Protein AF-A0A7D5MUC8-F1 (afdb_monomer_lite)

pLDDT: mean 91.27, std 11.38, range [39.09, 98.5]

Secondary structure (DSSP, 8-state):
--HHHHHHHHHTT-HHHHHHHHTT--SHHHHHHHHHHHHHHHHHHHHHHHHHHTT--GGGS-HHHHHHHHHHHHHTT-HH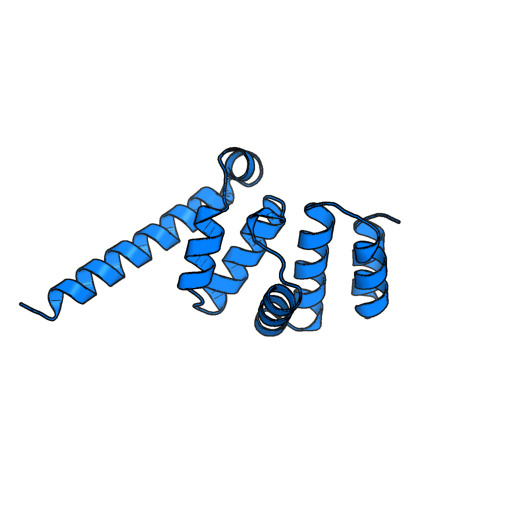HHHHHHHT--HHHHHH-TTHHHHHHHHHHHHHHHHHHHHTT--

Structure (mmCIF, N/CA/C/O backbone):
data_AF-A0A7D5MUC8-F1
#
_entry.id   AF-A0A7D5MUC8-F1
#
loop_
_atom_site.group_PDB
_atom_site.id
_atom_site.type_symbol
_atom_site.label_atom_id
_atom_site.label_alt_id
_atom_site.label_comp_id
_atom_site.label_asym_id
_atom_site.label_entity_id
_atom_site.label_seq_id
_atom_site.pdbx_PDB_ins_code
_atom_site.Cartn_x
_atom_site.Cartn_y
_atom_site.Cartn_z
_atom_site.occupancy
_atom_site.B_iso_or_equiv
_atom_site.auth_seq_id
_atom_site.auth_comp_id
_atom_site.auth_asym_id
_atom_site.auth_atom_id
_atom_site.pdbx_PDB_model_num
ATOM 1 N N . MET A 1 1 ? 21.892 -0.389 -6.132 1.00 64.94 1 MET A N 1
ATOM 2 C CA . MET A 1 1 ? 20.489 -0.230 -6.548 1.00 64.94 1 MET A CA 1
ATOM 3 C C . MET A 1 1 ? 19.711 0.190 -5.333 1.00 64.94 1 MET A C 1
ATOM 5 O O . MET A 1 1 ? 19.847 -0.452 -4.298 1.00 64.94 1 MET A O 1
ATOM 9 N N . ASP A 1 2 ? 18.970 1.276 -5.459 1.00 89.12 2 ASP A N 1
ATOM 10 C CA . ASP A 1 2 ? 18.101 1.800 -4.414 1.00 89.12 2 ASP A CA 1
ATOM 11 C C . ASP A 1 2 ? 16.636 1.797 -4.883 1.00 89.12 2 ASP A C 1
ATOM 13 O O . ASP A 1 2 ? 16.293 1.279 -5.950 1.00 89.12 2 ASP A O 1
ATOM 17 N N . VAL A 1 3 ? 15.750 2.350 -4.059 1.00 93.44 3 VAL A N 1
ATOM 18 C CA . VAL A 1 3 ? 14.325 2.464 -4.383 1.00 93.44 3 VAL A CA 1
ATOM 19 C C . VAL A 1 3 ? 14.086 3.408 -5.575 1.00 93.44 3 VAL A C 1
ATOM 21 O O . VAL A 1 3 ? 13.181 3.167 -6.376 1.00 93.44 3 VAL A O 1
ATOM 24 N N . ALA A 1 4 ? 14.910 4.445 -5.753 1.00 94.00 4 ALA A N 1
ATOM 25 C CA . ALA A 1 4 ? 14.763 5.402 -6.850 1.00 94.00 4 ALA A CA 1
ATOM 26 C C . ALA A 1 4 ? 15.038 4.746 -8.214 1.00 94.00 4 ALA A C 1
ATOM 28 O O . ALA A 1 4 ? 14.273 4.935 -9.164 1.00 94.00 4 ALA A O 1
ATOM 29 N N . ASP A 1 5 ? 16.061 3.892 -8.293 1.00 93.69 5 ASP A N 1
ATOM 30 C CA . ASP A 1 5 ? 16.363 3.088 -9.480 1.00 93.69 5 ASP A CA 1
ATOM 31 C C . ASP A 1 5 ? 15.185 2.202 -9.912 1.00 93.69 5 ASP A C 1
ATOM 33 O O . ASP A 1 5 ? 15.030 1.918 -11.105 1.00 93.69 5 ASP A O 1
ATOM 37 N N . ALA A 1 6 ? 14.381 1.709 -8.966 1.00 96.00 6 ALA A N 1
ATOM 38 C CA . ALA A 1 6 ? 13.204 0.902 -9.272 1.00 96.00 6 ALA A CA 1
ATOM 39 C C . ALA A 1 6 ? 12.086 1.751 -9.887 1.00 96.00 6 ALA A C 1
ATOM 41 O O . ALA A 1 6 ? 11.517 1.362 -10.909 1.00 96.00 6 ALA A O 1
ATOM 42 N N . PHE A 1 7 ? 11.831 2.943 -9.342 1.00 95.75 7 PHE A N 1
ATOM 43 C CA . PHE A 1 7 ? 10.876 3.878 -9.936 1.00 95.75 7 PHE A CA 1
ATOM 44 C C . PHE A 1 7 ? 11.287 4.294 -11.351 1.00 95.75 7 PHE A C 1
ATOM 46 O O . PHE A 1 7 ? 10.451 4.277 -12.249 1.00 95.75 7 PHE A O 1
ATOM 53 N N . ILE A 1 8 ? 12.571 4.570 -11.605 1.00 96.38 8 ILE A N 1
ATOM 54 C CA . ILE A 1 8 ? 13.051 4.910 -12.957 1.00 96.38 8 ILE A CA 1
ATOM 55 C C . ILE A 1 8 ? 12.782 3.770 -13.953 1.00 96.38 8 ILE A C 1
ATOM 57 O O . ILE A 1 8 ? 12.378 4.031 -15.087 1.00 96.38 8 ILE A O 1
ATOM 61 N N . LYS A 1 9 ? 12.992 2.507 -13.553 1.00 95.50 9 LYS A N 1
ATOM 62 C CA . LYS A 1 9 ? 12.668 1.342 -14.399 1.00 95.50 9 LYS A CA 1
ATOM 63 C C . LYS A 1 9 ? 11.162 1.229 -14.644 1.00 95.50 9 LYS A C 1
ATOM 65 O O . LYS A 1 9 ? 10.752 1.054 -15.789 1.00 95.50 9 LYS A O 1
ATOM 70 N N . SER A 1 10 ? 10.353 1.425 -13.601 1.00 96.12 10 SER A N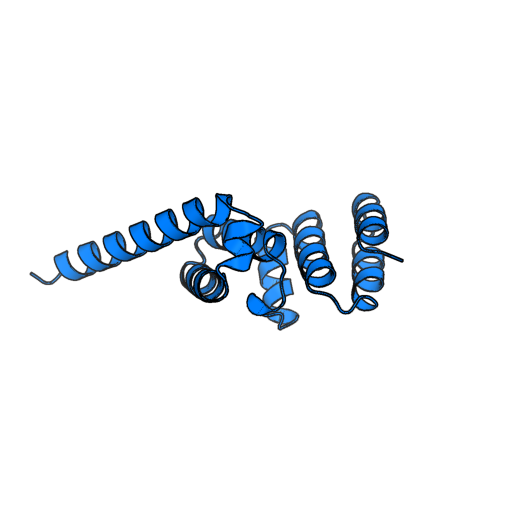 1
ATOM 71 C CA . SER A 1 10 ? 8.891 1.429 -13.701 1.00 96.12 10 SER A CA 1
ATOM 72 C C . SER A 1 10 ? 8.387 2.481 -14.696 1.00 96.12 10 SER A C 1
ATOM 74 O O . SER A 1 10 ? 7.602 2.146 -15.580 1.00 96.12 10 SER A O 1
ATOM 76 N N . GLN A 1 11 ? 8.910 3.713 -14.633 1.00 95.50 11 GLN A N 1
ATOM 77 C CA . GLN A 1 11 ? 8.533 4.812 -15.536 1.00 95.50 11 GLN A CA 1
ATOM 78 C C . GLN A 1 11 ? 8.862 4.531 -17.009 1.00 95.50 11 GLN A C 1
ATOM 80 O O . GLN A 1 11 ? 8.256 5.117 -17.902 1.00 95.50 11 GLN A O 1
ATOM 85 N N . LYS A 1 12 ? 9.823 3.640 -17.283 1.00 95.50 12 LYS A N 1
ATOM 86 C CA . LYS A 1 12 ? 10.158 3.185 -18.642 1.00 95.50 12 LYS A CA 1
ATOM 87 C C . LYS A 1 12 ? 9.241 2.064 -19.144 1.00 95.50 12 LYS A C 1
ATOM 89 O O . LYS A 1 12 ? 9.485 1.530 -20.221 1.00 95.50 12 LYS A O 1
ATOM 94 N N . GLY A 1 13 ? 8.217 1.693 -18.377 1.00 94.25 13 GLY A N 1
ATOM 95 C CA . GLY A 1 13 ? 7.313 0.590 -18.693 1.00 94.25 13 GLY A CA 1
ATOM 96 C C . GLY A 1 13 ? 7.791 -0.773 -18.182 1.00 94.25 13 GLY A C 1
ATOM 97 O O . GLY A 1 13 ? 7.093 -1.765 -18.369 1.00 94.25 13 GLY A O 1
ATOM 98 N N . ASP A 1 14 ? 8.947 -0.852 -17.513 1.00 96.19 14 ASP A N 1
ATOM 99 C CA . ASP A 1 14 ? 9.540 -2.127 -17.100 1.00 96.19 14 ASP A CA 1
ATOM 100 C C . ASP A 1 14 ? 9.230 -2.462 -15.634 1.00 96.19 14 ASP A C 1
ATOM 102 O O . ASP A 1 14 ? 10.071 -2.349 -14.732 1.00 96.19 14 ASP A O 1
ATOM 106 N N . LYS A 1 15 ? 7.985 -2.893 -15.395 1.00 97.00 15 LYS A N 1
ATOM 107 C CA . LYS A 1 15 ? 7.518 -3.362 -14.081 1.00 97.00 15 LYS A CA 1
ATOM 108 C C . LYS A 1 15 ? 8.372 -4.513 -13.546 1.00 97.00 15 LYS A C 1
ATOM 110 O O . LYS A 1 15 ? 8.704 -4.535 -12.364 1.00 97.00 15 LYS A O 1
ATOM 115 N N . SER A 1 16 ? 8.736 -5.475 -14.398 1.00 96.94 16 SER A N 1
ATOM 116 C CA . SER A 1 16 ? 9.461 -6.671 -13.957 1.00 96.94 16 SER A CA 1
ATOM 117 C C . SER A 1 16 ? 10.860 -6.321 -13.462 1.00 96.94 16 SER A C 1
ATOM 119 O O . SER A 1 16 ? 11.265 -6.794 -12.401 1.00 96.94 16 SER A O 1
ATOM 121 N N . ALA A 1 17 ? 11.602 -5.485 -14.192 1.00 96.44 17 ALA A N 1
ATOM 122 C CA . ALA A 1 17 ? 12.928 -5.068 -13.760 1.00 96.44 17 ALA A CA 1
ATOM 123 C C . ALA A 1 17 ? 12.871 -4.160 -12.524 1.00 96.44 17 ALA A C 1
ATOM 125 O O . ALA A 1 17 ? 13.774 -4.213 -11.686 1.00 96.44 17 ALA A O 1
ATOM 126 N N . ALA A 1 18 ? 11.812 -3.357 -12.379 1.00 97.06 18 ALA A N 1
ATOM 127 C CA . ALA A 1 18 ? 11.577 -2.562 -11.181 1.00 97.06 18 ALA A CA 1
ATOM 128 C C . ALA A 1 18 ? 11.357 -3.441 -9.937 1.00 97.06 18 ALA A C 1
ATOM 130 O O . ALA A 1 18 ? 12.061 -3.276 -8.940 1.00 97.06 18 ALA A O 1
ATOM 131 N N . LEU A 1 19 ? 10.452 -4.424 -10.009 1.00 96.69 19 LEU A N 1
ATOM 132 C CA . LEU A 1 19 ? 10.187 -5.346 -8.899 1.00 96.69 19 LEU A CA 1
ATOM 133 C C . LEU A 1 19 ? 11.401 -6.222 -8.570 1.00 96.69 19 LEU A C 1
ATOM 135 O O . LEU A 1 19 ? 11.712 -6.410 -7.396 1.00 96.69 19 LEU A O 1
ATOM 139 N N . ASN A 1 20 ? 12.142 -6.685 -9.580 1.00 95.38 20 ASN A N 1
ATOM 140 C CA . ASN A 1 20 ? 13.381 -7.437 -9.364 1.00 95.38 20 ASN A CA 1
ATOM 141 C C . ASN A 1 20 ? 14.447 -6.608 -8.634 1.00 95.38 20 ASN A C 1
ATOM 143 O O . ASN A 1 20 ? 15.168 -7.149 -7.798 1.00 95.38 20 ASN A O 1
ATOM 147 N N . ALA A 1 21 ? 14.540 -5.304 -8.916 1.00 95.31 21 ALA A N 1
ATOM 148 C CA . ALA A 1 21 ? 15.452 -4.416 -8.201 1.00 95.31 21 ALA A CA 1
ATOM 149 C C . ALA A 1 21 ? 15.047 -4.250 -6.725 1.00 95.31 21 ALA A C 1
ATOM 151 O O . ALA A 1 21 ? 15.911 -4.285 -5.851 1.00 95.31 21 ALA A O 1
ATOM 152 N N . LEU A 1 22 ? 13.745 -4.125 -6.442 1.00 96.25 22 LEU A N 1
ATOM 153 C CA . LEU A 1 22 ? 13.228 -4.000 -5.073 1.00 96.25 22 LEU A CA 1
ATOM 154 C C . LEU A 1 22 ? 13.322 -5.302 -4.275 1.00 96.25 22 LEU A C 1
ATOM 156 O O . LEU A 1 22 ? 13.566 -5.250 -3.075 1.00 96.25 22 LEU A O 1
ATOM 160 N N . ALA A 1 23 ? 13.199 -6.463 -4.921 1.00 93.31 23 ALA A N 1
ATOM 161 C CA . ALA A 1 23 ? 13.298 -7.766 -4.261 1.00 93.31 23 ALA A CA 1
ATOM 162 C C . ALA A 1 23 ? 14.661 -8.009 -3.582 1.00 93.31 23 ALA A C 1
ATOM 164 O O . ALA A 1 23 ? 14.765 -8.850 -2.693 1.00 93.31 23 ALA A O 1
ATOM 165 N N . GLN A 1 24 ? 15.703 -7.272 -3.980 1.00 92.12 24 GLN A N 1
ATOM 166 C CA . GLN A 1 24 ? 17.030 -7.335 -3.361 1.00 92.12 24 GLN A CA 1
ATOM 167 C C . GLN A 1 24 ? 17.176 -6.406 -2.141 1.00 92.12 24 GLN A C 1
ATOM 169 O O . GLN A 1 24 ? 18.207 -6.432 -1.470 1.00 92.12 24 GLN A O 1
ATOM 174 N N . ILE A 1 25 ? 16.169 -5.573 -1.853 1.00 94.50 25 ILE A N 1
ATOM 175 C CA . ILE A 1 25 ? 16.180 -4.582 -0.775 1.00 94.50 25 ILE A CA 1
ATOM 176 C C . ILE A 1 25 ? 15.189 -5.022 0.307 1.00 94.50 25 ILE A C 1
ATOM 178 O O . ILE A 1 25 ? 13.976 -4.879 0.174 1.00 94.50 25 ILE A O 1
ATOM 182 N N . TYR A 1 26 ? 15.710 -5.529 1.423 1.00 92.00 26 TYR A N 1
ATOM 183 C CA . TYR A 1 26 ? 14.896 -5.983 2.553 1.00 92.00 26 TYR A CA 1
ATOM 184 C C . TYR A 1 26 ? 14.513 -4.819 3.480 1.00 92.00 26 TYR A C 1
ATOM 186 O O . TYR A 1 26 ? 14.971 -4.741 4.619 1.00 92.00 26 TYR A O 1
ATOM 194 N N . SER A 1 27 ? 13.675 -3.898 2.999 1.00 95.56 27 SER A N 1
ATOM 195 C CA . SER A 1 27 ? 13.177 -2.761 3.786 1.00 95.56 27 SER A CA 1
ATOM 196 C C . SER A 1 27 ? 11.670 -2.562 3.636 1.00 95.56 27 SER A C 1
ATOM 198 O O . SER A 1 27 ? 11.050 -3.017 2.675 1.00 95.56 27 SER A O 1
ATOM 200 N N . SER A 1 28 ? 11.068 -1.855 4.595 1.00 96.44 28 SER A N 1
ATOM 201 C CA . SER A 1 28 ? 9.663 -1.451 4.514 1.00 96.44 28 SER A CA 1
ATOM 202 C C . SER A 1 28 ? 9.400 -0.525 3.326 1.00 96.44 28 SER A C 1
ATOM 204 O O . SER A 1 28 ? 8.462 -0.755 2.569 1.00 96.44 28 SER A O 1
ATOM 206 N N . SER A 1 29 ? 10.300 0.430 3.081 1.00 96.31 29 SER A N 1
ATOM 207 C CA . SER A 1 29 ? 10.230 1.341 1.934 1.00 96.31 29 SER A CA 1
ATOM 208 C C . SER A 1 29 ? 10.291 0.633 0.580 1.00 96.31 29 SER A C 1
ATOM 210 O O . SER A 1 29 ? 9.607 1.040 -0.356 1.00 96.31 29 SER A O 1
ATOM 212 N N . ALA A 1 30 ? 11.050 -0.461 0.459 1.00 97.50 30 ALA A N 1
ATOM 213 C CA . ALA A 1 30 ? 11.093 -1.246 -0.771 1.00 97.50 30 ALA A CA 1
ATOM 214 C C . ALA A 1 30 ? 9.764 -1.966 -1.036 1.00 97.50 30 ALA A C 1
ATOM 216 O O . ALA A 1 30 ? 9.302 -1.999 -2.176 1.00 97.50 30 ALA A O 1
ATOM 217 N N . ARG A 1 31 ? 9.106 -2.486 0.009 1.00 97.94 31 ARG A N 1
ATOM 218 C CA . ARG A 1 31 ? 7.768 -3.088 -0.115 1.00 97.94 31 ARG A CA 1
ATOM 219 C C . ARG A 1 31 ? 6.706 -2.044 -0.463 1.00 97.94 31 ARG A C 1
ATOM 221 O O . ARG A 1 31 ? 5.882 -2.296 -1.339 1.00 97.94 31 ARG A O 1
ATOM 228 N N . SER A 1 32 ? 6.762 -0.865 0.160 1.00 98.19 32 SER A N 1
ATOM 229 C CA . SER A 1 32 ? 5.884 0.265 -0.169 1.00 98.19 32 SER A CA 1
ATOM 230 C C . SER A 1 32 ? 6.051 0.701 -1.625 1.00 98.19 32 SER A C 1
ATOM 232 O O . SER A 1 32 ? 5.067 0.843 -2.348 1.00 98.19 32 SER A O 1
ATOM 234 N N . ALA A 1 33 ? 7.296 0.833 -2.090 1.00 98.06 33 ALA A N 1
ATOM 235 C CA . ALA A 1 33 ? 7.587 1.167 -3.478 1.00 98.06 33 ALA A CA 1
ATOM 236 C C . ALA A 1 33 ? 7.089 0.090 -4.449 1.00 98.06 33 ALA A C 1
ATOM 238 O O . ALA A 1 33 ? 6.541 0.423 -5.495 1.00 98.06 33 ALA A O 1
ATOM 239 N N . ALA A 1 34 ? 7.223 -1.193 -4.101 1.00 98.19 34 ALA A N 1
ATOM 240 C CA . ALA A 1 34 ? 6.720 -2.284 -4.928 1.00 98.19 34 ALA A CA 1
ATOM 241 C C . ALA A 1 34 ? 5.196 -2.199 -5.096 1.00 98.19 34 ALA A C 1
ATOM 243 O O . ALA A 1 34 ? 4.713 -2.283 -6.222 1.00 98.19 34 ALA A O 1
ATOM 244 N N . LEU A 1 35 ? 4.454 -1.927 -4.014 1.00 98.50 35 LEU A N 1
ATOM 245 C CA . LEU A 1 35 ? 3.006 -1.704 -4.070 1.00 98.50 35 LEU A CA 1
ATOM 246 C C . LEU A 1 35 ? 2.637 -0.535 -5.000 1.00 98.50 35 LEU A C 1
ATOM 248 O O . LEU A 1 35 ? 1.765 -0.683 -5.852 1.00 98.50 35 LEU A O 1
ATOM 252 N N . MET A 1 36 ? 3.315 0.609 -4.867 1.00 98.44 36 MET A N 1
ATOM 253 C CA . MET A 1 36 ? 3.069 1.792 -5.706 1.00 98.44 36 MET A CA 1
ATOM 254 C C . MET A 1 36 ? 3.411 1.546 -7.181 1.00 98.44 36 MET A C 1
ATOM 256 O O . MET A 1 36 ? 2.718 2.027 -8.073 1.00 98.44 36 MET A O 1
ATOM 260 N N . ILE A 1 37 ? 4.473 0.785 -7.455 1.00 98.44 37 ILE A N 1
ATOM 261 C CA . ILE A 1 37 ? 4.862 0.409 -8.818 1.00 98.44 37 ILE A CA 1
ATOM 262 C C . ILE A 1 37 ? 3.828 -0.530 -9.432 1.00 98.44 37 ILE A C 1
ATOM 264 O O . ILE A 1 37 ? 3.467 -0.353 -10.590 1.00 98.44 37 ILE A O 1
ATOM 268 N N . VAL A 1 38 ? 3.319 -1.505 -8.681 1.00 98.50 38 VAL A N 1
ATOM 269 C CA . VAL A 1 38 ? 2.259 -2.379 -9.195 1.00 98.50 38 VAL A CA 1
ATOM 270 C C . VAL A 1 38 ? 0.988 -1.577 -9.459 1.00 98.50 38 VAL A C 1
ATOM 272 O O . VAL A 1 38 ? 0.413 -1.729 -10.530 1.00 98.50 38 VAL A O 1
ATOM 275 N N . ASP A 1 39 ? 0.598 -0.667 -8.563 1.00 98.44 39 ASP A N 1
ATOM 276 C CA . ASP A 1 39 ? -0.540 0.238 -8.790 1.00 98.44 39 ASP A CA 1
ATOM 277 C C . ASP A 1 39 ? -0.377 1.086 -10.051 1.00 98.44 39 ASP A C 1
ATOM 279 O O . ASP A 1 39 ? -1.302 1.180 -10.853 1.00 98.44 39 ASP A O 1
ATOM 283 N N . HIS A 1 40 ? 0.820 1.622 -10.292 1.00 97.94 40 HIS A N 1
ATOM 284 C CA . HIS A 1 40 ? 1.097 2.393 -11.500 1.00 97.94 40 HIS A CA 1
ATOM 285 C C . HIS A 1 40 ? 0.850 1.596 -12.795 1.00 97.94 40 HIS A C 1
ATOM 287 O O . HIS A 1 40 ? 0.414 2.168 -13.793 1.00 97.94 40 HIS A O 1
ATOM 293 N N . HIS A 1 41 ? 1.120 0.287 -12.791 1.00 98.19 41 HIS A N 1
ATOM 294 C CA . HIS A 1 41 ? 1.021 -0.569 -13.981 1.00 98.19 41 HIS A CA 1
ATOM 295 C C . HIS A 1 41 ? -0.305 -1.322 -14.105 1.00 98.19 41 HIS A C 1
ATOM 297 O O . HIS A 1 41 ? -0.751 -1.598 -15.215 1.00 98.19 41 HIS A O 1
ATOM 303 N N . GLU A 1 42 ? -0.913 -1.699 -12.984 1.00 97.81 42 GLU A N 1
ATOM 304 C CA . GLU A 1 42 ? -2.071 -2.602 -12.927 1.00 97.81 42 GLU A CA 1
ATOM 305 C C . GLU A 1 42 ? -3.311 -1.947 -12.301 1.00 97.81 42 GLU A C 1
ATOM 307 O O . GLU A 1 42 ? -4.386 -2.549 -12.253 1.00 97.81 42 GLU A O 1
ATOM 312 N N . GLY A 1 43 ? -3.180 -0.705 -11.833 1.00 97.75 43 GLY A N 1
ATOM 313 C CA . GLY A 1 43 ? -4.215 0.024 -11.114 1.00 97.75 43 GLY A CA 1
ATOM 314 C C . GLY A 1 43 ? -4.471 -0.519 -9.705 1.00 97.75 43 GLY A C 1
ATOM 315 O O . GLY A 1 43 ? -3.907 -1.526 -9.271 1.00 97.75 43 GLY A O 1
ATOM 316 N N . ALA A 1 44 ? -5.399 0.137 -9.004 1.00 97.75 44 ALA A N 1
ATOM 317 C CA . ALA A 1 44 ? -5.689 -0.138 -7.597 1.00 97.75 44 ALA A CA 1
ATOM 318 C C . ALA A 1 44 ? -6.076 -1.597 -7.325 1.00 97.75 44 ALA A C 1
ATOM 320 O O . ALA A 1 44 ? -5.621 -2.185 -6.346 1.00 97.75 44 ALA A O 1
ATOM 321 N N . GLN A 1 45 ? -6.903 -2.199 -8.186 1.00 98.12 45 GLN A N 1
ATOM 322 C CA . GLN A 1 45 ? -7.347 -3.579 -7.983 1.00 98.12 45 GLN A CA 1
ATOM 323 C C . GLN A 1 45 ? -6.182 -4.561 -8.168 1.00 98.12 45 GLN A C 1
ATOM 325 O O . GLN A 1 45 ? -5.969 -5.400 -7.296 1.00 98.12 45 GLN A O 1
ATOM 330 N N . GLY A 1 46 ? -5.375 -4.395 -9.224 1.00 98.19 46 GLY A N 1
ATOM 331 C CA . GLY A 1 46 ? -4.190 -5.225 -9.454 1.00 98.19 46 GLY A CA 1
ATOM 332 C C . GLY A 1 46 ? -3.147 -5.086 -8.343 1.00 98.19 46 GLY A C 1
ATOM 333 O O . GLY A 1 46 ? -2.591 -6.082 -7.889 1.00 98.19 46 GLY A O 1
ATOM 334 N N . ALA A 1 47 ? -2.957 -3.876 -7.812 1.00 98.31 47 ALA A N 1
ATOM 335 C CA . ALA A 1 47 ? -2.074 -3.633 -6.674 1.00 98.31 47 ALA A CA 1
ATOM 336 C C . ALA A 1 47 ? -2.509 -4.377 -5.409 1.00 98.31 47 ALA A C 1
ATOM 338 O O . ALA A 1 47 ? -1.678 -5.007 -4.754 1.00 98.31 47 ALA A O 1
ATOM 339 N N . LEU A 1 48 ? -3.801 -4.329 -5.064 1.00 98.31 48 LEU A N 1
ATOM 340 C CA . LEU A 1 48 ? -4.316 -5.047 -3.897 1.00 98.31 48 LEU A CA 1
ATOM 341 C C . LEU A 1 48 ? -4.250 -6.566 -4.088 1.00 98.31 48 LEU A C 1
ATOM 343 O O . LEU A 1 48 ? -3.908 -7.279 -3.145 1.00 98.31 48 LEU A O 1
ATOM 347 N N . ASP A 1 49 ? -4.543 -7.064 -5.289 1.00 98.12 49 ASP A N 1
ATOM 348 C CA . ASP A 1 49 ? -4.451 -8.494 -5.595 1.00 98.12 49 ASP A CA 1
ATOM 349 C C . ASP A 1 49 ? -3.003 -8.982 -5.491 1.00 98.12 49 ASP A C 1
ATOM 351 O O . ASP A 1 49 ? -2.731 -9.968 -4.804 1.00 98.12 49 ASP A O 1
ATOM 355 N N . TRP A 1 50 ? -2.057 -8.240 -6.072 1.00 97.88 50 TRP A N 1
ATOM 356 C CA . TRP A 1 50 ? -0.629 -8.512 -5.932 1.00 97.88 50 TRP A CA 1
ATOM 357 C C . TRP A 1 50 ? -0.174 -8.477 -4.472 1.00 97.88 50 TRP A C 1
ATOM 359 O O . TRP A 1 50 ? 0.515 -9.394 -4.036 1.00 97.88 50 TRP A O 1
ATOM 369 N N . PHE A 1 51 ? -0.578 -7.463 -3.703 1.00 97.62 51 PHE A N 1
ATOM 370 C CA . PHE A 1 51 ? -0.196 -7.316 -2.296 1.00 97.62 51 PHE A CA 1
ATOM 371 C C . PHE A 1 51 ? -0.634 -8.526 -1.462 1.00 97.62 51 P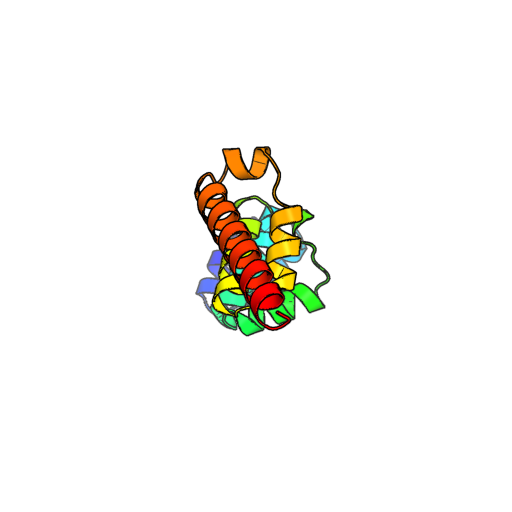HE A C 1
ATOM 373 O O . PHE A 1 51 ? 0.147 -9.067 -0.677 1.00 97.62 51 PHE A O 1
ATOM 380 N N . ASN A 1 52 ? -1.865 -8.992 -1.694 1.00 96.25 52 ASN A N 1
ATOM 381 C CA . ASN A 1 52 ? -2.416 -10.175 -1.042 1.00 96.25 52 ASN A CA 1
ATOM 382 C C . ASN A 1 52 ? -1.692 -11.460 -1.473 1.00 96.25 52 ASN A C 1
ATOM 384 O O . ASN A 1 52 ? -1.348 -12.278 -0.621 1.00 96.25 52 ASN A O 1
ATOM 388 N N . VAL A 1 53 ? -1.431 -11.641 -2.774 1.00 97.50 53 VAL A N 1
ATOM 389 C CA . VAL A 1 53 ? -0.718 -12.818 -3.309 1.00 97.50 53 VAL A CA 1
ATOM 390 C C . VAL A 1 53 ? 0.734 -12.864 -2.831 1.00 97.50 53 VAL A C 1
ATOM 392 O O . VAL A 1 53 ? 1.239 -13.936 -2.505 1.00 97.50 53 VAL A O 1
ATOM 395 N N . ALA A 1 54 ? 1.396 -11.710 -2.741 1.00 95.12 54 ALA A N 1
ATOM 396 C CA . ALA A 1 54 ? 2.750 -11.582 -2.213 1.00 95.12 54 ALA A CA 1
ATOM 397 C C . ALA A 1 54 ? 2.829 -11.861 -0.701 1.00 95.12 54 ALA A C 1
ATOM 399 O O . ALA A 1 54 ? 3.926 -12.012 -0.165 1.00 95.12 54 ALA A O 1
ATOM 400 N N . GLY A 1 55 ? 1.685 -11.932 -0.007 1.00 95.75 55 GLY A N 1
ATOM 401 C CA . GLY A 1 55 ? 1.611 -12.217 1.424 1.00 95.75 55 GLY A CA 1
ATOM 402 C C . GLY A 1 55 ? 2.183 -11.106 2.306 1.00 95.75 55 GLY A C 1
ATOM 403 O O . GLY A 1 55 ? 2.508 -11.365 3.465 1.00 95.75 55 GLY A O 1
ATOM 404 N N . ILE A 1 56 ? 2.320 -9.890 1.769 1.00 95.81 56 ILE A N 1
ATOM 405 C CA . ILE A 1 56 ? 2.856 -8.741 2.499 1.00 95.81 56 ILE A CA 1
ATOM 406 C C . ILE A 1 56 ? 1.798 -8.252 3.488 1.00 95.81 56 ILE A C 1
ATOM 408 O O . ILE A 1 56 ? 0.617 -8.134 3.162 1.00 95.81 56 ILE A O 1
ATOM 412 N N . LYS A 1 57 ? 2.215 -7.944 4.715 1.00 96.88 57 LYS A N 1
ATOM 413 C CA . LYS A 1 57 ? 1.344 -7.365 5.743 1.00 96.88 57 LYS A CA 1
ATOM 414 C C . LYS A 1 57 ? 1.499 -5.851 5.800 1.00 96.88 57 LYS A C 1
ATOM 416 O O . LYS A 1 57 ? 2.587 -5.320 5.595 1.00 96.88 57 LYS A O 1
ATOM 421 N N . ALA A 1 58 ? 0.438 -5.143 6.189 1.00 97.44 58 ALA A N 1
ATOM 422 C CA . ALA A 1 58 ? 0.483 -3.690 6.388 1.00 97.44 58 ALA A CA 1
ATOM 423 C C . ALA A 1 58 ? 1.570 -3.254 7.396 1.00 97.44 58 ALA A C 1
ATOM 425 O O . ALA A 1 58 ? 2.167 -2.194 7.246 1.00 97.44 58 ALA A O 1
ATOM 426 N N . THR A 1 59 ? 1.891 -4.096 8.385 1.00 97.56 59 THR A N 1
ATOM 427 C CA . THR A 1 59 ? 2.975 -3.868 9.360 1.00 97.56 59 THR A CA 1
ATOM 428 C C . THR A 1 59 ? 4.377 -3.887 8.748 1.00 97.56 59 THR A C 1
ATOM 430 O O . THR A 1 59 ? 5.323 -3.448 9.391 1.00 97.56 59 THR A O 1
ATOM 433 N N . GLU A 1 60 ? 4.534 -4.428 7.538 1.00 97.31 60 GLU A N 1
ATOM 434 C CA . GLU A 1 60 ? 5.813 -4.493 6.825 1.00 97.31 60 GLU A CA 1
ATOM 435 C C . GLU A 1 60 ? 6.046 -3.290 5.903 1.00 97.31 60 GLU A C 1
ATOM 437 O O . GLU A 1 60 ? 7.108 -3.204 5.284 1.00 97.31 60 GLU A O 1
ATOM 442 N N . LEU A 1 61 ? 5.070 -2.385 5.807 1.00 98.12 61 LEU A N 1
ATOM 443 C CA . LEU A 1 61 ? 5.157 -1.129 5.071 1.00 98.12 61 LEU A CA 1
ATOM 444 C C . LEU A 1 61 ? 5.634 0.006 5.983 1.00 98.12 61 LEU A C 1
ATOM 446 O O . LEU A 1 61 ? 5.495 -0.054 7.206 1.00 98.12 61 LEU A O 1
ATOM 450 N N . ASP A 1 62 ? 6.199 1.045 5.378 1.00 97.38 62 ASP A N 1
ATOM 451 C CA . ASP A 1 62 ? 6.435 2.324 6.052 1.00 97.38 62 ASP A CA 1
ATOM 452 C C . ASP A 1 62 ? 5.157 3.182 6.079 1.00 97.38 62 ASP A C 1
ATOM 454 O O . ASP A 1 62 ? 4.113 2.790 5.548 1.00 97.38 62 ASP A O 1
ATOM 458 N N . SER A 1 63 ? 5.226 4.351 6.719 1.00 97.31 63 SER A N 1
ATOM 459 C CA . SER A 1 63 ? 4.086 5.256 6.899 1.00 97.31 63 SER A CA 1
ATOM 460 C C . SER A 1 63 ? 3.409 5.622 5.573 1.00 97.31 63 SER A C 1
ATOM 462 O O . SER A 1 63 ? 2.179 5.618 5.485 1.00 97.31 63 SER A O 1
ATOM 464 N N . ASP A 1 64 ? 4.206 5.875 4.531 1.00 95.19 64 ASP A N 1
ATOM 465 C CA . ASP A 1 64 ? 3.718 6.230 3.196 1.00 95.19 64 ASP A CA 1
ATOM 466 C C . ASP A 1 64 ? 3.053 5.037 2.506 1.00 95.19 64 ASP A C 1
ATOM 468 O O . ASP A 1 64 ? 1.979 5.175 1.918 1.00 95.19 64 ASP A O 1
ATOM 472 N N . GLY A 1 65 ? 3.635 3.841 2.625 1.00 97.50 65 GLY A N 1
ATOM 473 C CA . GLY A 1 65 ? 3.027 2.613 2.122 1.00 97.50 65 GLY A CA 1
ATOM 474 C C . GLY A 1 65 ? 1.702 2.287 2.804 1.00 97.50 65 GLY A C 1
ATOM 475 O O . GLY A 1 65 ? 0.745 1.923 2.122 1.00 97.50 65 GLY A O 1
ATOM 476 N N . LYS A 1 66 ? 1.608 2.461 4.129 1.00 98.12 66 LYS A N 1
ATOM 477 C CA . LYS A 1 66 ? 0.353 2.268 4.879 1.00 98.12 66 LYS A CA 1
ATOM 478 C C . LYS A 1 66 ? -0.718 3.257 4.436 1.00 98.12 66 LYS A C 1
ATOM 480 O O . LYS A 1 66 ? -1.855 2.853 4.196 1.00 98.12 66 LYS A O 1
ATOM 485 N N . LEU A 1 67 ? -0.359 4.533 4.283 1.00 97.00 67 LEU A N 1
ATOM 486 C CA . LEU A 1 67 ? -1.260 5.557 3.756 1.00 97.00 67 LEU A CA 1
ATOM 487 C C . LEU A 1 67 ? -1.752 5.191 2.353 1.00 97.00 67 LEU A C 1
ATOM 489 O O . LEU A 1 67 ? -2.954 5.230 2.090 1.00 97.00 67 LEU A O 1
ATOM 493 N N . PHE A 1 68 ? -0.834 4.809 1.468 1.00 97.94 68 PHE A N 1
ATOM 494 C CA . PHE A 1 68 ? -1.153 4.456 0.092 1.00 97.94 68 PHE A CA 1
ATOM 495 C C . PHE A 1 68 ? -2.081 3.238 0.016 1.00 97.94 68 PHE A C 1
ATOM 497 O O . PHE A 1 68 ? -3.117 3.292 -0.652 1.00 97.94 68 PHE A O 1
ATOM 504 N N . LEU A 1 69 ? -1.759 2.171 0.755 1.00 98.25 69 LEU A N 1
ATOM 505 C CA . LEU A 1 69 ? -2.582 0.968 0.866 1.00 98.25 69 LEU A CA 1
ATOM 506 C C . LEU A 1 69 ? -3.995 1.306 1.360 1.00 98.25 69 LEU A C 1
ATOM 508 O O . LEU A 1 69 ? -4.977 0.895 0.739 1.00 98.25 69 LEU A O 1
ATOM 512 N N . LEU A 1 70 ? -4.096 2.106 2.427 1.00 97.06 70 LEU A N 1
ATOM 513 C CA . LEU A 1 70 ? -5.372 2.533 2.995 1.00 97.06 70 LEU A CA 1
ATOM 514 C C . LEU A 1 70 ? -6.201 3.325 1.976 1.00 97.06 70 LEU A C 1
ATOM 516 O O . LEU A 1 70 ? -7.393 3.069 1.822 1.00 97.06 70 LEU A O 1
ATOM 520 N N . MET A 1 71 ? -5.584 4.241 1.224 1.00 96.00 71 MET A N 1
ATOM 521 C CA . MET A 1 71 ? -6.275 4.987 0.168 1.00 96.00 71 MET A CA 1
ATOM 522 C C . MET A 1 71 ? -6.865 4.060 -0.900 1.00 96.00 71 MET A C 1
ATOM 524 O O . MET A 1 71 ? -8.038 4.215 -1.236 1.00 96.00 71 MET A O 1
ATOM 528 N N . ARG A 1 72 ? -6.094 3.083 -1.400 1.00 97.88 72 ARG A N 1
ATOM 529 C CA . ARG A 1 72 ? -6.576 2.131 -2.420 1.00 97.88 72 ARG A CA 1
ATOM 530 C C . ARG A 1 72 ? -7.695 1.237 -1.887 1.00 97.88 72 ARG A C 1
ATOM 532 O O . ARG A 1 72 ? -8.680 0.985 -2.578 1.00 97.88 72 ARG A O 1
ATOM 539 N N . GLN A 1 73 ? -7.576 0.776 -0.643 1.00 97.06 73 GLN A N 1
ATOM 540 C CA . GLN A 1 73 ? -8.616 -0.025 0.002 1.00 97.06 73 GLN A CA 1
ATOM 541 C C . GLN A 1 73 ? -9.917 0.765 0.158 1.00 97.06 73 GLN A C 1
ATOM 543 O O . GLN A 1 73 ? -10.983 0.227 -0.128 1.00 97.06 73 GLN A O 1
ATOM 548 N N . LEU A 1 74 ? -9.845 2.034 0.569 1.00 94.56 74 LEU A N 1
ATOM 549 C CA . LEU A 1 74 ? -11.022 2.895 0.693 1.00 94.56 74 LEU A CA 1
ATOM 550 C C . LEU A 1 74 ? -11.638 3.232 -0.673 1.00 94.56 74 LEU A C 1
ATOM 552 O O . LEU A 1 74 ? -12.859 3.181 -0.805 1.00 94.56 74 LEU A O 1
ATOM 556 N N . GLU A 1 75 ? -10.819 3.511 -1.691 1.00 95.12 75 GLU A N 1
ATOM 557 C CA . GLU A 1 75 ? -11.266 3.734 -3.076 1.00 95.12 75 GLU A CA 1
ATOM 558 C C . GLU A 1 75 ? -12.070 2.544 -3.619 1.00 95.12 75 GLU A C 1
ATOM 560 O O . GLU A 1 75 ? -13.103 2.726 -4.259 1.00 95.12 75 GLU A O 1
ATOM 565 N N . LEU A 1 76 ? -11.640 1.321 -3.297 1.00 96.19 76 LEU A N 1
ATOM 566 C CA . LEU A 1 76 ? -12.288 0.076 -3.716 1.00 96.19 76 LEU A CA 1
ATOM 567 C C . LEU A 1 76 ? -13.282 -0.484 -2.682 1.00 96.19 76 LEU A C 1
ATOM 569 O O . LEU A 1 76 ? -13.663 -1.654 -2.766 1.00 96.19 76 LEU A O 1
ATOM 573 N N . ALA A 1 77 ? -13.687 0.320 -1.691 1.00 94.25 77 ALA A N 1
ATOM 574 C CA . ALA A 1 77 ? -14.630 -0.057 -0.632 1.00 94.25 77 ALA A CA 1
ATOM 575 C C . ALA A 1 77 ? -14.267 -1.366 0.115 1.00 94.25 77 ALA A C 1
ATOM 577 O O . ALA A 1 77 ? -15.133 -2.123 0.563 1.00 94.25 77 ALA A O 1
ATOM 578 N N . ARG A 1 78 ? -12.970 -1.655 0.276 1.00 94.25 78 ARG A N 1
ATOM 579 C CA . ARG A 1 78 ? -12.426 -2.820 0.995 1.00 94.25 78 ARG A CA 1
ATOM 580 C C . ARG A 1 78 ? -12.350 -2.553 2.501 1.00 94.25 78 ARG A C 1
ATOM 582 O O . ARG A 1 78 ? -11.279 -2.609 3.098 1.00 94.25 78 ARG A O 1
ATOM 589 N N . TRP A 1 79 ? -13.498 -2.291 3.123 1.00 90.75 79 TRP A N 1
ATOM 590 C CA . TRP A 1 79 ? -13.600 -1.817 4.513 1.00 90.75 79 TRP A CA 1
ATOM 591 C C . TRP A 1 79 ? -12.860 -2.685 5.537 1.00 90.75 79 TRP A C 1
ATOM 593 O O . TRP A 1 79 ? -12.108 -2.160 6.347 1.00 90.75 79 TRP A O 1
ATOM 603 N N . LYS A 1 80 ? -12.997 -4.014 5.455 1.00 91.50 80 LYS A N 1
ATOM 604 C CA . LYS A 1 80 ? -12.316 -4.939 6.376 1.00 91.50 80 LYS A CA 1
ATOM 605 C C . LYS A 1 80 ? -10.787 -4.889 6.249 1.00 91.50 80 LYS A C 1
ATOM 607 O O . LYS A 1 80 ? -10.081 -4.997 7.242 1.00 91.50 80 LYS A O 1
ATOM 612 N N . ALA A 1 81 ? -10.269 -4.728 5.032 1.00 93.75 81 ALA A N 1
ATOM 613 C CA . ALA A 1 81 ? -8.828 -4.600 4.807 1.00 93.75 81 ALA A CA 1
ATOM 614 C C . ALA A 1 81 ? -8.311 -3.216 5.246 1.00 93.75 81 ALA A C 1
ATOM 616 O O . ALA A 1 81 ? -7.210 -3.109 5.785 1.00 93.75 81 ALA A O 1
ATOM 617 N N . ALA A 1 82 ? -9.132 -2.173 5.070 1.00 94.56 82 ALA A N 1
ATOM 618 C CA . ALA A 1 82 ? -8.859 -0.830 5.579 1.00 94.56 82 ALA A CA 1
ATOM 619 C C . ALA A 1 82 ? -8.758 -0.809 7.110 1.00 94.56 82 ALA A C 1
ATOM 621 O O . ALA A 1 82 ? -7.815 -0.235 7.645 1.00 94.56 82 ALA A O 1
ATOM 622 N N . GLU A 1 83 ? -9.666 -1.489 7.810 1.00 91.88 83 GLU A N 1
ATOM 623 C CA . GLU A 1 83 ? -9.626 -1.654 9.269 1.00 91.88 83 GLU A CA 1
ATOM 624 C C . GLU A 1 83 ? -8.331 -2.342 9.727 1.00 91.88 83 GLU A C 1
ATOM 626 O O . GLU A 1 83 ? -7.594 -1.793 10.540 1.00 91.88 83 GLU A O 1
ATOM 631 N N . GLN A 1 84 ? -7.967 -3.467 9.103 1.00 93.38 84 GLN A N 1
ATOM 632 C CA . GLN A 1 84 ? -6.705 -4.165 9.392 1.00 93.38 84 GLN A CA 1
ATOM 633 C C . GLN A 1 84 ? -5.468 -3.292 9.150 1.00 93.38 84 GLN A C 1
ATOM 635 O O . GLN A 1 84 ? -4.467 -3.405 9.856 1.00 93.38 84 GLN A O 1
ATOM 640 N N . THR A 1 85 ? -5.518 -2.426 8.138 1.00 96.06 85 THR A N 1
ATOM 641 C CA . THR A 1 85 ? -4.429 -1.489 7.848 1.00 96.06 85 THR A CA 1
ATOM 642 C C . THR A 1 85 ? -4.364 -0.391 8.905 1.00 96.06 85 THR A C 1
ATOM 644 O O . THR A 1 85 ? -3.269 -0.040 9.333 1.00 96.06 85 THR A O 1
ATOM 647 N N . ILE A 1 86 ? -5.511 0.106 9.380 1.00 94.06 86 ILE A N 1
ATOM 648 C CA . ILE A 1 86 ? -5.593 1.067 10.488 1.00 94.06 86 ILE A CA 1
ATOM 649 C C . ILE A 1 86 ? -5.024 0.475 11.778 1.00 94.06 86 ILE A C 1
ATOM 651 O O . ILE A 1 86 ? -4.282 1.167 12.470 1.00 94.06 86 ILE A O 1
ATOM 655 N N . ASP A 1 87 ? -5.300 -0.794 12.072 1.00 94.06 87 ASP A N 1
ATOM 656 C CA . ASP A 1 87 ? -4.748 -1.477 13.248 1.00 94.06 87 ASP A CA 1
ATOM 657 C C . ASP A 1 87 ? -3.218 -1.637 13.183 1.00 94.06 87 ASP A C 1
ATOM 659 O O . ASP A 1 87 ? -2.558 -1.787 14.211 1.00 94.06 87 ASP A O 1
ATOM 663 N N . ALA A 1 88 ? -2.633 -1.574 11.982 1.00 95.81 88 ALA A N 1
ATOM 664 C CA . ALA A 1 88 ? -1.188 -1.602 11.763 1.00 95.81 88 ALA A CA 1
ATOM 665 C C . ALA A 1 88 ? -0.519 -0.208 11.800 1.00 95.81 88 ALA A C 1
ATOM 667 O O . ALA A 1 88 ? 0.714 -0.120 11.707 1.00 95.81 88 ALA A O 1
ATOM 668 N N . VAL A 1 89 ? -1.298 0.878 11.899 1.00 95.94 89 VAL A N 1
ATOM 669 C CA . VAL A 1 89 ? -0.784 2.251 12.020 1.00 95.94 89 VAL A CA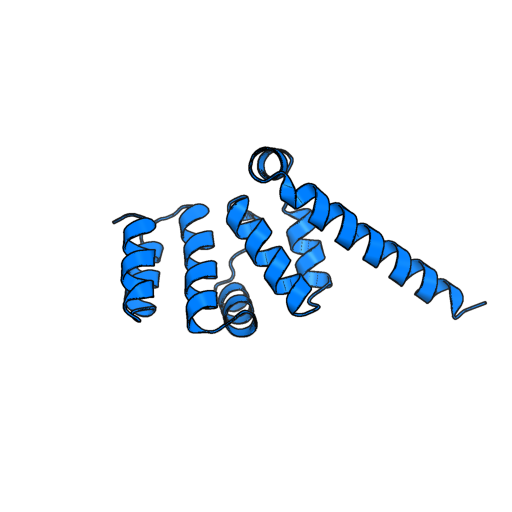 1
ATOM 670 C C . VAL A 1 89 ? -0.365 2.519 13.466 1.00 95.94 89 VAL A C 1
ATOM 672 O O . VAL A 1 89 ? -1.149 2.377 14.399 1.00 95.94 89 VAL A O 1
ATOM 675 N N . THR A 1 90 ? 0.885 2.936 13.641 1.00 95.50 90 THR A N 1
ATOM 676 C CA . THR A 1 90 ? 1.508 3.275 14.925 1.00 95.50 90 THR A CA 1
ATOM 677 C C . THR A 1 90 ? 1.608 4.788 15.115 1.00 95.50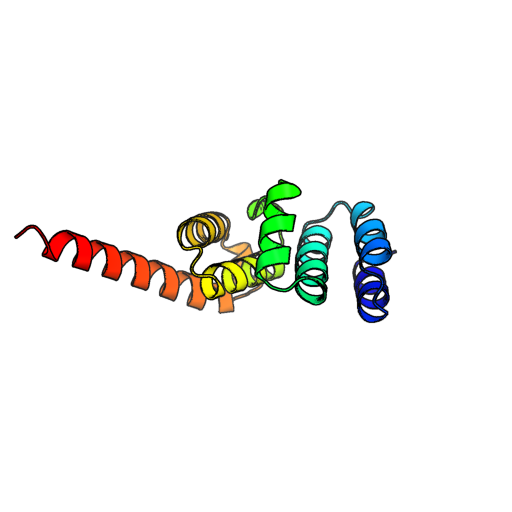 90 THR A C 1
ATOM 679 O O . THR A 1 90 ? 1.518 5.556 14.156 1.00 95.50 90 THR A O 1
ATOM 682 N N . ASP A 1 91 ? 1.892 5.231 16.340 1.00 94.50 91 ASP A N 1
ATOM 683 C CA . ASP A 1 91 ? 2.139 6.651 16.631 1.00 94.50 91 ASP A CA 1
ATOM 684 C C . ASP A 1 91 ? 3.326 7.219 15.837 1.00 94.50 91 ASP A C 1
ATOM 686 O O . ASP A 1 91 ? 3.313 8.383 15.435 1.00 94.50 91 ASP A O 1
ATOM 690 N N . GLN A 1 92 ? 4.337 6.392 15.548 1.00 94.56 92 GLN A N 1
ATOM 691 C CA . GLN A 1 92 ? 5.452 6.794 14.693 1.00 94.56 92 GLN A CA 1
ATOM 692 C C . GLN A 1 92 ? 4.991 7.029 13.250 1.00 94.56 92 GLN A C 1
ATOM 694 O O . GLN A 1 92 ? 5.436 7.986 12.617 1.00 94.56 92 GLN A O 1
ATOM 699 N N . ASP A 1 93 ? 4.088 6.192 12.732 1.00 94.50 93 ASP A N 1
ATOM 700 C CA . ASP A 1 93 ? 3.538 6.395 11.391 1.00 94.50 93 ASP A CA 1
ATOM 701 C C . ASP A 1 93 ? 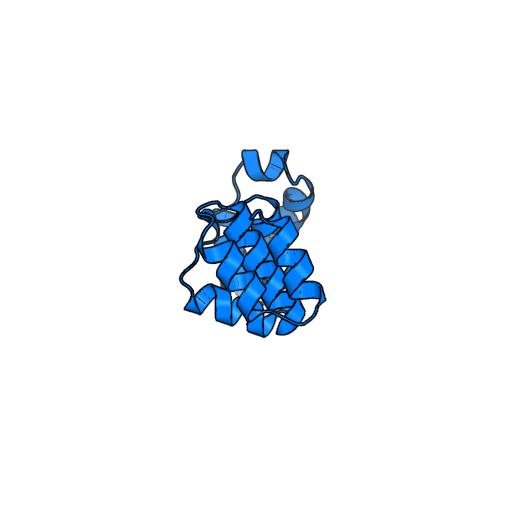2.740 7.699 11.325 1.00 94.50 93 ASP A C 1
ATOM 703 O O . ASP A 1 93 ? 2.873 8.449 10.363 1.00 94.50 93 ASP A O 1
ATOM 707 N N . LEU A 1 94 ? 1.966 8.003 12.372 1.00 92.69 94 LEU A N 1
ATOM 708 C CA . LEU A 1 94 ? 1.201 9.246 12.492 1.00 92.69 94 LEU A CA 1
ATOM 709 C C . LEU A 1 94 ? 2.105 10.484 12.562 1.00 92.69 94 LEU A C 1
ATOM 711 O O . LEU A 1 94 ? 1.788 11.506 11.956 1.00 92.69 94 LEU A O 1
ATOM 715 N N . ALA A 1 95 ? 3.246 10.392 13.249 1.00 93.44 95 ALA A N 1
ATOM 716 C CA . ALA A 1 95 ? 4.225 11.475 13.302 1.00 93.44 95 ALA A CA 1
ATOM 717 C C . ALA A 1 95 ? 4.871 11.744 11.931 1.00 93.44 95 ALA A C 1
ATOM 719 O O . ALA A 1 95 ? 5.099 12.900 11.578 1.00 93.44 95 ALA A O 1
ATOM 720 N N . GLN A 1 96 ? 5.149 10.689 11.159 1.00 91.88 96 GLN A N 1
ATOM 721 C CA . GLN A 1 96 ? 5.798 10.798 9.847 1.00 91.88 96 GLN A CA 1
ATOM 722 C C . GLN A 1 96 ? 4.821 11.127 8.713 1.00 91.88 96 GLN A C 1
ATOM 724 O O . GLN A 1 96 ? 5.170 11.854 7.788 1.00 91.88 96 GLN A O 1
ATOM 729 N N . ALA A 1 97 ? 3.582 10.644 8.802 1.00 91.56 97 ALA A N 1
ATOM 730 C CA . ALA A 1 97 ? 2.514 10.913 7.849 1.00 91.56 97 ALA A CA 1
ATOM 731 C C . ALA A 1 97 ? 1.258 11.436 8.577 1.00 91.56 97 ALA A C 1
ATOM 733 O O . ALA A 1 97 ? 0.268 10.710 8.703 1.00 91.56 97 ALA A O 1
ATOM 734 N N . PRO A 1 98 ? 1.228 12.717 9.006 1.00 90.00 98 PRO A N 1
ATOM 735 C CA . PRO A 1 98 ? 0.121 13.282 9.791 1.00 90.00 98 PRO A CA 1
ATOM 736 C C . PRO A 1 98 ? -1.255 13.180 9.125 1.00 90.00 98 PRO A C 1
ATOM 738 O O . PRO A 1 98 ? -2.282 13.139 9.803 1.00 90.00 98 PRO A O 1
ATOM 741 N N . ILE A 1 99 ? -1.298 13.096 7.792 1.00 90.88 99 ILE A N 1
ATOM 742 C CA . ILE A 1 99 ? -2.536 12.890 7.033 1.00 90.88 99 ILE A CA 1
ATOM 743 C C . ILE A 1 99 ? -3.244 11.575 7.400 1.00 90.88 99 ILE A C 1
ATOM 745 O O . ILE A 1 99 ? -4.468 11.495 7.284 1.00 90.88 99 ILE A O 1
ATOM 749 N N . LEU A 1 100 ? -2.523 10.572 7.914 1.00 88.62 100 LEU A N 1
ATOM 750 C CA . LEU A 1 100 ? -3.120 9.337 8.421 1.00 88.62 100 LEU A CA 1
ATOM 751 C C . LEU A 1 100 ? -4.170 9.618 9.504 1.00 88.62 100 LEU A C 1
ATOM 753 O O . LEU A 1 100 ? -5.206 8.957 9.503 1.00 88.62 100 LEU A O 1
ATOM 757 N N . HIS A 1 101 ? -3.999 10.647 10.346 1.00 89.06 101 HIS A N 1
ATOM 758 C CA . HIS A 1 101 ? -5.018 11.023 11.337 1.00 89.06 101 HIS A CA 1
ATOM 759 C C . HIS A 1 101 ? -6.393 11.272 10.705 1.00 89.06 101 HIS A C 1
ATOM 761 O O . HIS A 1 101 ? -7.414 10.846 11.247 1.00 89.06 101 HIS A O 1
ATOM 767 N N . HIS A 1 102 ? -6.430 11.924 9.541 1.00 87.50 102 HIS A N 1
ATOM 768 C CA . HIS A 1 102 ? -7.672 12.213 8.826 1.00 87.50 102 HIS A CA 1
ATOM 769 C C . HIS A 1 102 ? -8.347 10.941 8.312 1.00 87.50 102 HIS A C 1
ATOM 771 O O . HIS A 1 102 ? -9.559 10.776 8.455 1.00 87.50 102 HIS A O 1
ATOM 777 N N . PHE A 1 103 ? -7.568 10.020 7.744 1.00 86.94 103 PHE A N 1
ATOM 778 C CA . PHE A 1 103 ? -8.086 8.749 7.239 1.00 86.94 103 PHE A CA 1
ATOM 779 C C . PHE A 1 103 ? -8.550 7.825 8.368 1.00 86.94 103 PHE A C 1
ATOM 781 O O . PHE A 1 103 ? -9.620 7.223 8.254 1.00 86.94 103 PHE A O 1
ATOM 788 N N . LEU A 1 104 ? -7.812 7.771 9.481 1.00 87.00 104 LEU A N 1
ATOM 789 C CA . LEU A 1 104 ? -8.215 7.040 10.683 1.00 87.00 104 LEU A CA 1
ATOM 790 C C . LEU A 1 104 ? -9.545 7.576 11.223 1.00 87.00 104 LEU A C 1
ATOM 792 O O . LEU A 1 104 ? -10.475 6.804 11.458 1.00 87.00 104 LEU A O 1
ATOM 796 N N . ALA A 1 105 ? -9.658 8.898 11.378 1.00 86.31 105 ALA A N 1
ATOM 797 C CA . ALA A 1 105 ? -10.874 9.534 11.876 1.00 86.31 105 ALA A CA 1
ATOM 798 C C . ALA A 1 105 ? -12.077 9.263 10.960 1.00 86.31 105 ALA A C 1
ATOM 800 O O . ALA A 1 105 ? -13.135 8.855 11.438 1.00 86.31 105 ALA A O 1
ATOM 801 N N . LYS A 1 106 ? -11.911 9.433 9.641 1.00 84.81 106 LYS A N 1
ATOM 802 C CA . LYS A 1 106 ? -12.974 9.173 8.660 1.00 84.81 106 LYS A CA 1
ATOM 803 C C . LYS A 1 106 ? -13.430 7.720 8.663 1.00 84.81 106 LYS A C 1
ATOM 805 O O . LYS A 1 106 ? -14.632 7.472 8.671 1.00 84.81 106 LYS A O 1
ATOM 810 N N . THR A 1 107 ? -12.495 6.775 8.676 1.00 82.94 107 THR A N 1
ATOM 811 C CA . THR A 1 107 ? -12.836 5.348 8.618 1.00 82.94 107 THR A CA 1
ATOM 812 C C . THR A 1 107 ? -13.577 4.912 9.881 1.00 82.94 107 THR A C 1
ATOM 814 O O . THR A 1 107 ? -14.644 4.313 9.778 1.00 82.94 107 THR A O 1
ATOM 817 N N . ARG A 1 108 ? -13.104 5.323 11.067 1.00 84.06 108 ARG A N 1
ATOM 818 C CA . ARG A 1 108 ? -13.784 5.048 12.347 1.00 84.06 108 ARG A CA 1
ATOM 819 C C . ARG A 1 108 ? -15.160 5.711 12.446 1.00 84.06 108 ARG A C 1
ATOM 821 O O . ARG A 1 108 ? -16.078 5.158 13.047 1.00 84.06 108 ARG A O 1
ATOM 828 N N . LEU A 1 109 ? -15.327 6.905 11.874 1.00 83.12 109 LEU A N 1
ATOM 829 C CA . LEU A 1 109 ? -16.631 7.570 11.826 1.00 83.12 109 LEU A CA 1
ATOM 830 C C . LEU A 1 109 ? -17.625 6.783 10.962 1.00 83.12 109 LEU A C 1
ATOM 832 O O . LEU A 1 109 ? -18.754 6.554 11.393 1.00 83.12 109 LEU A O 1
ATOM 836 N N . LEU A 1 110 ? -17.207 6.360 9.765 1.00 80.25 110 LEU A N 1
ATOM 837 C CA . LEU A 1 110 ? -18.042 5.566 8.860 1.00 80.25 110 LEU A CA 1
ATOM 838 C C . LEU A 1 110 ? -18.447 4.235 9.493 1.00 80.25 110 LEU A C 1
ATOM 840 O O . LEU A 1 110 ? -19.617 3.868 9.432 1.00 80.25 110 LEU A O 1
ATOM 844 N N . GLU A 1 111 ? -17.511 3.559 10.156 1.00 79.81 111 GLU A N 1
ATOM 845 C CA . GLU A 1 111 ? -17.778 2.335 10.909 1.00 79.81 111 GLU A CA 1
ATOM 846 C C . GLU A 1 111 ? -18.874 2.556 11.965 1.00 79.81 111 GLU A C 1
ATOM 848 O O . GLU A 1 111 ? -19.878 1.843 11.986 1.00 79.81 111 GLU A O 1
ATOM 853 N N . ARG A 1 112 ? -18.749 3.605 12.791 1.00 81.44 112 ARG A N 1
ATOM 854 C CA . ARG A 1 112 ? -19.750 3.922 13.823 1.00 81.44 112 ARG A CA 1
ATOM 855 C C . ARG A 1 112 ? -21.131 4.223 13.246 1.00 81.44 112 ARG A C 1
ATOM 857 O O . ARG A 1 112 ? -22.129 3.812 13.835 1.00 81.44 112 ARG A O 1
ATOM 864 N N . ILE A 1 113 ? -21.202 4.925 12.114 1.00 78.69 113 ILE A N 1
ATOM 865 C CA . ILE A 1 113 ? -22.472 5.213 11.430 1.00 78.69 113 ILE A CA 1
ATOM 866 C C . ILE A 1 113 ? -23.084 3.925 10.864 1.00 78.69 113 ILE A C 1
ATOM 868 O O . ILE A 1 113 ? -24.282 3.695 11.003 1.00 78.69 113 ILE A O 1
ATOM 872 N N . LEU A 1 114 ? -22.280 3.057 10.250 1.00 71.81 114 LEU A N 1
ATOM 873 C CA . LEU A 1 114 ? -22.759 1.781 9.716 1.00 71.81 114 LEU A CA 1
ATOM 874 C C . LEU A 1 114 ? -23.299 0.873 10.827 1.00 71.81 114 LEU A C 1
ATOM 876 O O . LEU A 1 114 ? -24.367 0.279 10.671 1.00 71.81 114 LEU A O 1
ATOM 880 N N . ILE A 1 115 ? -22.617 0.825 11.973 1.00 76.38 115 ILE A N 1
ATOM 881 C CA . ILE A 1 115 ? -23.071 0.080 13.151 1.00 76.38 115 ILE A CA 1
ATOM 882 C C . ILE A 1 115 ? -24.398 0.648 13.678 1.00 76.38 115 ILE A C 1
ATOM 884 O O . ILE A 1 115 ? -25.321 -0.127 13.940 1.00 76.38 115 ILE A O 1
ATOM 888 N N . SER A 1 116 ? -24.545 1.972 13.809 1.00 73.12 116 SER A N 1
ATOM 889 C CA . SER A 1 116 ? -25.776 2.583 14.342 1.00 73.12 116 SER A CA 1
ATOM 890 C C . SER A 1 116 ? -26.986 2.410 13.413 1.00 73.12 116 SER A C 1
ATOM 892 O O . SER A 1 116 ? -28.102 2.165 13.881 1.00 73.12 116 SER A O 1
ATOM 894 N N . LEU A 1 117 ? -26.771 2.452 12.095 1.00 68.38 117 LEU A N 1
ATOM 895 C CA . LEU A 1 117 ? -27.804 2.179 11.093 1.00 68.38 117 LEU A CA 1
ATOM 896 C C . LEU A 1 117 ? -28.177 0.690 11.028 1.00 68.38 117 LEU A C 1
ATOM 898 O O . LEU A 1 117 ? -29.338 0.364 10.779 1.00 68.38 117 LEU A O 1
ATOM 902 N N . GLY A 1 118 ? -27.227 -0.210 11.296 1.00 60.19 118 GLY A N 1
ATOM 903 C CA . GLY A 1 118 ? -27.485 -1.645 11.446 1.00 60.19 118 GLY A CA 1
ATOM 904 C C . GLY A 1 118 ? -28.374 -1.967 12.652 1.00 60.19 118 GLY A C 1
ATOM 905 O O . GLY A 1 118 ? -29.287 -2.779 12.533 1.00 60.19 118 GLY A O 1
ATOM 906 N N . HIS A 1 119 ? -28.177 -1.272 13.778 1.00 54.31 119 HIS A N 1
ATOM 907 C CA . HIS A 1 119 ? -28.998 -1.424 14.990 1.00 54.31 119 HIS A CA 1
ATOM 908 C C . HIS A 1 119 ? -30.379 -0.743 14.894 1.00 54.31 119 HIS A C 1
ATOM 910 O O . HIS A 1 119 ? -31.287 -1.099 15.638 1.00 54.31 119 HIS A O 1
ATOM 916 N N . SER A 1 120 ? -30.575 0.202 13.966 1.00 50.19 120 SER A N 1
ATOM 917 C CA . SER A 1 120 ? -31.864 0.896 13.769 1.00 50.19 120 SER A CA 1
ATOM 918 C C . SER A 1 120 ? -32.859 0.135 12.880 1.00 50.19 120 SER A C 1
ATOM 920 O O . SER A 1 120 ? -33.975 0.600 12.680 1.00 50.19 120 SER A O 1
ATOM 922 N N . ARG A 1 121 ? -32.481 -1.026 12.322 1.00 47.72 121 ARG A N 1
ATOM 923 C CA . ARG A 1 121 ? -33.370 -1.881 11.506 1.00 47.72 121 ARG A CA 1
ATOM 924 C C . ARG A 1 121 ? -34.038 -3.017 12.291 1.00 47.72 121 ARG A C 1
ATOM 926 O O . ARG A 1 121 ? -34.783 -3.792 11.698 1.00 47.72 121 ARG A O 1
ATOM 933 N N . THR A 1 122 ? -33.780 -3.123 13.594 1.00 48.78 122 THR A N 1
ATOM 934 C CA . THR A 1 122 ? -34.334 -4.170 14.472 1.00 48.78 122 THR A CA 1
ATOM 935 C C . THR A 1 122 ? -35.156 -3.625 15.646 1.00 48.78 122 THR A C 1
ATOM 937 O O . THR A 1 122 ? -35.328 -4.339 16.631 1.00 48.78 122 THR A O 1
ATOM 940 N N . SER A 1 123 ? -35.662 -2.390 15.567 1.00 39.09 123 SER A N 1
ATOM 941 C CA . SER A 1 123 ? -36.597 -1.826 16.554 1.00 39.09 123 SER A CA 1
ATOM 942 C C . SER A 1 123 ? -37.900 -1.376 15.918 1.00 39.09 123 SER A C 1
ATOM 944 O O . SER A 1 123 ? -37.887 -1.047 14.712 1.00 39.09 123 SER A O 1
#

Foldseek 3Di:
DDLVVLVVCLVVVNLPVSLVVLVVPQAQDSLLSNLVSQCVNPNLVSSVVVCVVVVPALLSHALNSLVVNLVSCVVVVVLVNNVSSLVSDDPVSCVVPVCVVVSNVVSVVVVVVVVVVVVVVPD

Sequence (123 aa):
MDVADAFIKSQKGDKSAALNALAQIYSSSARSAALMIVDHHEGAQGALDWFNVAGIKATELDSDGKLFLLMRQLELARWKAAEQTIDAVTDQDLAQAPILHHFLAKTRLLERILISLGHSRTS

Radius of gyration: 16.3 Å; chains: 1; bounding box: 57×26×35 Å